Protein AF-A0A5B9T2B0-F1 (afdb_monomer_lite)

Structure (mmCIF, N/CA/C/O backbone):
data_AF-A0A5B9T2B0-F1
#
_entry.id   AF-A0A5B9T2B0-F1
#
loop_
_atom_site.group_PDB
_atom_site.id
_atom_site.type_symbol
_atom_site.label_atom_id
_atom_site.label_alt_id
_atom_site.label_comp_id
_atom_site.label_asym_id
_atom_site.label_entity_id
_atom_site.label_seq_id
_atom_site.pdbx_PDB_ins_code
_atom_site.Cartn_x
_atom_site.Cartn_y
_atom_site.Cartn_z
_atom_site.occupancy
_atom_site.B_iso_or_equiv
_atom_site.auth_seq_id
_atom_site.auth_comp_id
_atom_site.auth_asym_id
_atom_site.auth_atom_id
_atom_site.pdbx_PDB_model_num
ATOM 1 N N . MET A 1 1 ? -7.692 -3.162 21.644 1.00 85.06 1 MET A N 1
ATOM 2 C CA . MET A 1 1 ? -6.918 -3.523 20.447 1.00 85.06 1 MET A CA 1
ATOM 3 C C . MET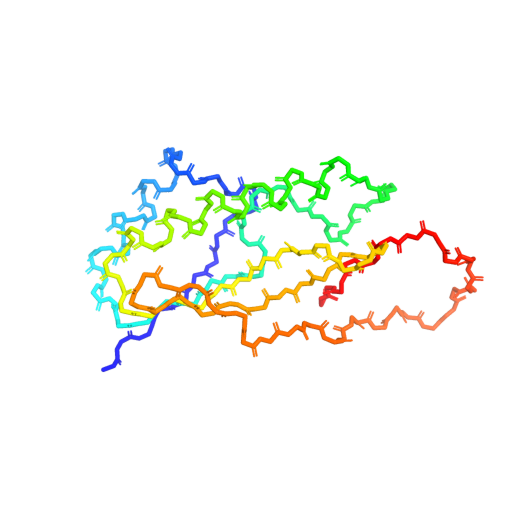 A 1 1 ? -7.738 -4.417 19.526 1.00 85.06 1 MET A C 1
ATOM 5 O O . MET A 1 1 ? -7.875 -5.610 19.787 1.00 85.06 1 MET A O 1
ATOM 9 N N . ARG A 1 2 ? -8.300 -3.836 18.462 1.00 95.62 2 ARG A N 1
ATOM 10 C CA . ARG A 1 2 ? -9.001 -4.532 17.377 1.00 95.62 2 ARG A CA 1
ATOM 11 C C . ARG A 1 2 ? -8.160 -4.492 16.104 1.00 95.62 2 ARG A C 1
ATOM 13 O O . ARG A 1 2 ? -7.943 -3.422 15.543 1.00 95.62 2 ARG A O 1
ATOM 20 N N . VAL A 1 3 ? -7.713 -5.660 15.656 1.00 96.06 3 VAL A N 1
ATOM 21 C CA . VAL A 1 3 ? -6.900 -5.816 14.445 1.00 96.06 3 VAL A CA 1
ATOM 22 C C . VAL A 1 3 ? -7.749 -6.473 13.364 1.00 96.06 3 VAL A C 1
ATOM 24 O O . VAL A 1 3 ? -8.399 -7.483 13.629 1.00 96.06 3 VAL A O 1
ATOM 27 N N . GLY A 1 4 ? -7.757 -5.895 12.168 1.00 94.88 4 GLY A N 1
ATOM 28 C CA . GLY A 1 4 ? -8.371 -6.477 10.979 1.00 94.88 4 GLY A CA 1
ATOM 29 C C . GLY A 1 4 ? -7.309 -6.917 9.980 1.00 94.88 4 GLY A C 1
ATOM 30 O O . GLY A 1 4 ? -6.259 -6.288 9.859 1.00 94.88 4 GLY A O 1
ATOM 31 N N . PHE A 1 5 ? -7.600 -7.981 9.245 1.00 95.38 5 PHE A N 1
ATOM 32 C CA . PHE A 1 5 ? -6.832 -8.403 8.082 1.00 95.38 5 PHE A CA 1
ATOM 33 C C . PHE A 1 5 ? -7.778 -8.547 6.894 1.00 95.38 5 PHE A C 1
ATOM 35 O O . PHE A 1 5 ? -8.948 -8.893 7.069 1.00 95.38 5 PHE A O 1
ATOM 42 N N . VAL A 1 6 ? -7.284 -8.244 5.700 1.00 94.19 6 VAL A N 1
ATOM 43 C CA . VAL A 1 6 ? -8.077 -8.272 4.469 1.00 94.19 6 VAL A CA 1
ATOM 44 C C . VAL A 1 6 ? -7.347 -9.018 3.368 1.00 94.19 6 VAL A C 1
ATOM 46 O O . VAL A 1 6 ? -6.120 -8.989 3.277 1.00 94.19 6 VAL A O 1
ATOM 49 N N . GLU A 1 7 ? -8.140 -9.642 2.510 1.00 93.12 7 GLU A N 1
ATOM 50 C CA . GLU A 1 7 ? -7.714 -10.158 1.221 1.00 93.12 7 GLU A CA 1
ATOM 51 C C . GLU A 1 7 ? -8.526 -9.424 0.158 1.00 93.12 7 GLU A C 1
ATOM 53 O O . GLU A 1 7 ? -9.736 -9.619 0.025 1.00 93.12 7 GLU A O 1
ATOM 58 N N . TRP A 1 8 ? -7.875 -8.491 -0.528 1.00 94.31 8 TRP A N 1
ATOM 59 C CA . TRP A 1 8 ? -8.475 -7.743 -1.622 1.00 94.31 8 TRP A CA 1
ATOM 60 C C . TRP A 1 8 ? -8.185 -8.414 -2.961 1.00 94.31 8 TRP A C 1
ATOM 62 O O . TRP A 1 8 ? -7.173 -9.105 -3.097 1.00 94.31 8 TRP A O 1
ATOM 72 N N . PRO A 1 9 ? -9.061 -8.220 -3.959 1.00 90.88 9 PRO A N 1
ATOM 73 C CA . PRO A 1 9 ? -8.841 -8.782 -5.282 1.00 90.88 9 PRO A CA 1
ATOM 74 C C . PRO A 1 9 ? -7.605 -8.174 -5.952 1.00 90.88 9 PRO A C 1
ATOM 76 O O . PRO A 1 9 ? -7.201 -7.046 -5.664 1.00 90.88 9 PRO A O 1
ATOM 79 N N . GLU A 1 10 ? -7.038 -8.927 -6.893 1.00 87.31 10 GLU A N 1
ATOM 80 C CA . GLU A 1 10 ? -5.977 -8.439 -7.769 1.00 87.31 10 GLU A CA 1
ATOM 81 C C . GLU A 1 10 ? -6.431 -7.195 -8.543 1.00 87.31 10 GLU A C 1
ATOM 83 O O . GLU A 1 10 ? -7.577 -7.112 -8.989 1.00 87.31 10 GLU A O 1
ATOM 88 N N . GLY A 1 11 ? -5.515 -6.246 -8.755 1.00 87.00 11 GLY A N 1
ATOM 89 C CA . GLY A 1 11 ? -5.812 -5.079 -9.578 1.00 87.00 11 GLY A CA 1
ATOM 90 C C . GLY A 1 11 ? -6.704 -4.062 -8.884 1.00 87.00 11 GLY A C 1
ATOM 91 O O . GLY A 1 11 ? -7.310 -3.249 -9.575 1.00 87.00 11 GLY A O 1
ATOM 92 N N . LEU A 1 12 ? -6.802 -4.097 -7.549 1.00 94.38 12 LEU A N 1
ATOM 93 C CA . LEU A 1 12 ? -7.519 -3.072 -6.805 1.00 94.38 12 LEU A CA 1
ATOM 94 C C . LEU A 1 12 ? -6.930 -1.698 -7.139 1.00 94.38 12 LEU A C 1
ATOM 96 O O . LEU A 1 12 ? -5.726 -1.466 -6.999 1.00 94.38 12 LEU A O 1
ATOM 100 N N . GLU A 1 13 ? -7.792 -0.783 -7.558 1.00 94.62 13 GLU A N 1
ATOM 101 C CA . GLU A 1 13 ? -7.435 0.606 -7.799 1.00 94.62 13 GLU A CA 1
ATOM 102 C C . GLU A 1 13 ? -8.033 1.472 -6.684 1.00 94.62 13 GLU A C 1
ATOM 104 O O . GLU A 1 13 ? -9.191 1.283 -6.298 1.00 94.62 13 GLU A O 1
ATOM 109 N N . PRO A 1 14 ? -7.272 2.429 -6.131 1.00 92.50 14 PRO A N 1
ATOM 110 C CA . PRO A 1 14 ? -7.826 3.356 -5.158 1.00 92.50 14 PRO A CA 1
ATOM 111 C C . PRO A 1 14 ? -8.883 4.246 -5.821 1.00 92.50 14 PRO A C 1
ATOM 113 O O . PRO A 1 14 ? -8.781 4.579 -7.003 1.00 92.50 14 PRO A O 1
ATOM 116 N N . TYR A 1 15 ? -9.873 4.671 -5.035 1.00 92.62 15 TYR A N 1
ATOM 117 C CA . TYR A 1 15 ? -10.951 5.583 -5.450 1.00 92.62 15 TYR A CA 1
ATOM 118 C C . TYR A 1 15 ? -11.930 5.036 -6.501 1.00 92.62 15 TYR A C 1
ATOM 120 O O . TYR A 1 15 ? -12.797 5.775 -6.971 1.00 92.62 15 TYR A O 1
ATOM 128 N N . ASP A 1 16 ? -11.843 3.754 -6.859 1.00 92.44 16 ASP A N 1
ATOM 129 C CA . ASP A 1 16 ? -12.853 3.118 -7.695 1.00 92.44 16 ASP A CA 1
ATOM 130 C C . ASP A 1 16 ? -14.113 2.727 -6.887 1.00 92.44 16 ASP A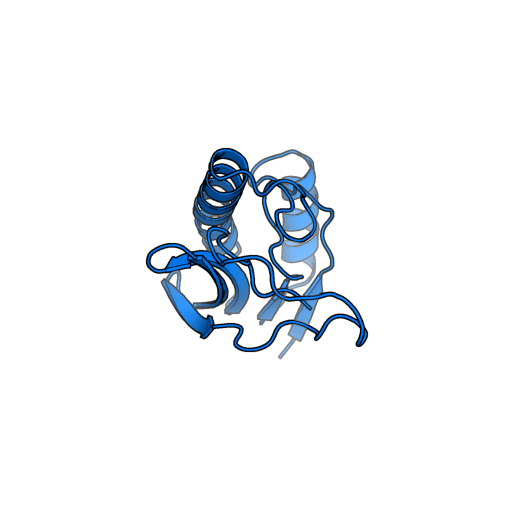 C 1
ATOM 132 O O . ASP A 1 16 ? -14.212 2.886 -5.665 1.00 92.44 16 ASP A O 1
ATOM 136 N N . SER A 1 17 ? -15.122 2.198 -7.583 1.00 93.31 17 SER A N 1
ATOM 137 C CA . SER A 1 17 ? -16.374 1.774 -6.940 1.00 93.31 17 SER A CA 1
ATOM 138 C C . SER A 1 17 ? -16.213 0.597 -5.966 1.00 93.31 17 SER A C 1
ATOM 140 O O . SER A 1 17 ? -17.053 0.405 -5.085 1.00 93.31 17 SER A O 1
ATOM 142 N N . GLN A 1 18 ? -15.170 -0.217 -6.128 1.00 94.44 18 GLN A N 1
ATOM 143 C CA . GLN A 1 18 ? -14.880 -1.347 -5.257 1.00 94.44 18 GLN A CA 1
ATOM 144 C C . GLN A 1 18 ? -14.165 -0.879 -3.986 1.00 94.44 18 GLN A C 1
ATOM 146 O O . GLN A 1 18 ? -14.520 -1.321 -2.893 1.00 94.44 18 GLN A O 1
ATOM 151 N N . TRP A 1 19 ? -13.233 0.063 -4.118 1.00 94.94 19 TRP A N 1
ATOM 152 C CA . TRP A 1 19 ? -12.584 0.774 -3.029 1.00 94.94 19 TRP A CA 1
ATOM 153 C C . TRP A 1 19 ? -13.611 1.432 -2.115 1.00 94.94 19 TRP A C 1
ATOM 155 O O . TRP A 1 19 ? -13.573 1.188 -0.916 1.00 94.94 19 TRP A O 1
ATOM 165 N N . ALA A 1 20 ? -14.594 2.150 -2.669 1.00 94.31 20 ALA A N 1
ATOM 166 C CA . ALA A 1 20 ? -15.657 2.776 -1.875 1.00 94.31 20 ALA A CA 1
ATOM 167 C C . ALA A 1 20 ? -16.395 1.765 -0.969 1.00 94.31 20 ALA A C 1
ATOM 169 O O . ALA A 1 20 ? -16.579 1.994 0.226 1.00 94.31 20 ALA A O 1
ATOM 170 N N . LYS A 1 21 ? -16.741 0.587 -1.506 1.00 94.88 21 LYS A N 1
ATOM 171 C CA . LYS A 1 21 ? -17.380 -0.488 -0.722 1.00 94.88 21 LYS A CA 1
ATOM 172 C C . LYS A 1 21 ? -16.457 -1.028 0.371 1.00 94.88 21 LYS A C 1
ATOM 174 O O . LYS A 1 21 ? -16.906 -1.314 1.480 1.00 94.88 21 LYS A O 1
ATOM 179 N N . ILE A 1 22 ? -15.169 -1.181 0.061 1.00 95.12 22 ILE A N 1
ATOM 180 C CA . ILE A 1 22 ? -14.155 -1.612 1.028 1.00 95.12 22 ILE A CA 1
ATOM 181 C C . ILE A 1 22 ? -14.044 -0.589 2.163 1.00 95.12 22 ILE A C 1
ATOM 183 O O . ILE A 1 22 ? -14.076 -0.976 3.332 1.00 95.12 22 ILE A O 1
ATOM 187 N N . THR A 1 23 ? -13.956 0.704 1.847 1.00 95.44 23 THR A N 1
ATOM 188 C CA . THR A 1 23 ? -13.811 1.760 2.855 1.00 95.44 23 THR A CA 1
ATOM 189 C C . THR A 1 23 ? -15.032 1.871 3.760 1.00 95.44 23 THR A C 1
ATOM 191 O O . THR A 1 23 ? -14.861 2.023 4.970 1.00 95.44 23 THR A O 1
ATOM 194 N N . ASP A 1 24 ? -16.242 1.686 3.225 1.00 94.56 24 ASP A N 1
ATOM 195 C CA . ASP A 1 24 ? -17.475 1.665 4.022 1.00 94.56 24 ASP A CA 1
ATOM 196 C C . ASP A 1 24 ? -17.467 0.520 5.048 1.00 94.56 24 ASP A C 1
ATOM 198 O O . ASP A 1 24 ? -17.765 0.716 6.232 1.00 94.56 24 ASP A O 1
ATOM 202 N N . HIS A 1 25 ? -17.059 -0.680 4.625 1.00 94.38 25 HIS A N 1
ATOM 203 C CA . HIS A 1 25 ? -16.936 -1.831 5.523 1.00 94.38 25 HIS A CA 1
ATOM 204 C C . HIS A 1 25 ? -15.864 -1.616 6.602 1.00 94.38 25 HIS A C 1
ATOM 206 O O . HIS A 1 25 ? -16.082 -1.948 7.771 1.00 94.38 25 HIS A O 1
ATOM 212 N N . LEU A 1 26 ? -14.715 -1.041 6.235 1.00 95.50 26 LEU A N 1
ATOM 213 C CA . LEU A 1 26 ? -13.634 -0.747 7.178 1.00 95.50 26 LEU A CA 1
ATOM 214 C C . LEU A 1 26 ? -14.043 0.310 8.213 1.00 95.50 26 LEU A C 1
ATOM 216 O O . LEU A 1 26 ? -13.746 0.144 9.400 1.00 95.50 26 LEU A O 1
ATOM 220 N N . ALA A 1 27 ? -14.771 1.349 7.795 1.00 93.94 27 ALA A N 1
ATOM 221 C CA . ALA A 1 27 ? -15.281 2.388 8.689 1.00 93.94 27 ALA A CA 1
ATOM 222 C C . ALA A 1 27 ? -16.241 1.810 9.745 1.00 93.94 27 ALA A C 1
ATOM 224 O O . ALA A 1 27 ? -16.152 2.145 10.930 1.00 93.94 27 ALA A O 1
ATOM 225 N N . ALA A 1 28 ? -17.111 0.875 9.348 1.00 94.12 28 ALA A N 1
ATOM 226 C CA . ALA A 1 28 ? -18.028 0.201 10.266 1.00 94.12 28 ALA A CA 1
ATOM 227 C C . ALA A 1 28 ? -17.311 -0.716 11.280 1.00 94.12 28 ALA A C 1
ATOM 229 O O . ALA A 1 28 ? -17.780 -0.883 12.410 1.00 94.12 28 ALA A O 1
ATOM 230 N N . ALA A 1 29 ? -16.160 -1.291 10.911 1.00 93.75 29 ALA A N 1
ATOM 231 C CA . ALA A 1 29 ? -15.443 -2.272 11.728 1.00 93.75 29 ALA A CA 1
ATOM 232 C C . ALA A 1 29 ? -14.739 -1.677 12.965 1.00 93.75 29 ALA A C 1
ATOM 234 O O . ALA A 1 29 ? -14.470 -2.415 13.924 1.00 93.75 29 ALA A O 1
ATOM 235 N N . ARG A 1 30 ? -14.479 -0.358 12.981 1.00 93.00 30 ARG A N 1
ATOM 236 C CA . ARG A 1 30 ? -13.792 0.367 14.074 1.00 93.00 30 ARG A CA 1
ATOM 237 C C . ARG A 1 30 ? -12.449 -0.272 14.458 1.00 93.00 30 ARG A C 1
ATOM 239 O O . ARG A 1 30 ? -12.228 -0.625 15.617 1.00 93.00 30 ARG A O 1
ATOM 246 N N . LEU A 1 31 ? -11.590 -0.496 13.466 1.00 95.62 31 LEU A N 1
ATOM 247 C CA . LEU A 1 31 ? -10.275 -1.111 13.654 1.00 95.62 31 LEU A CA 1
ATOM 248 C C . LEU A 1 31 ? -9.286 -0.131 14.299 1.00 95.62 31 LEU A C 1
ATOM 250 O O . LEU A 1 31 ? -9.277 1.054 13.984 1.00 95.62 31 LEU A O 1
ATOM 254 N N . GLU A 1 32 ? -8.416 -0.651 15.161 1.00 97.19 32 GLU A N 1
ATOM 255 C CA . GLU A 1 32 ? -7.231 0.063 15.656 1.00 97.19 32 GLU A CA 1
ATOM 256 C C . GLU A 1 32 ? -6.005 -0.229 14.773 1.00 97.19 32 GLU A C 1
ATOM 258 O O . GLU A 1 32 ? -5.089 0.585 14.702 1.00 97.19 32 GLU A O 1
ATOM 263 N N . MET A 1 33 ? -6.001 -1.370 14.068 1.00 96.75 33 MET A N 1
ATOM 264 C CA . MET A 1 33 ? -4.979 -1.736 13.088 1.00 96.75 33 MET A CA 1
ATOM 265 C C . MET A 1 33 ? -5.581 -2.506 11.907 1.00 96.75 33 MET A C 1
ATOM 267 O O . MET A 1 33 ? -6.446 -3.361 12.106 1.00 96.75 33 MET A O 1
ATOM 271 N N . LEU A 1 34 ? -5.084 -2.252 10.696 1.00 97.88 34 LEU A N 1
ATOM 272 C CA . LEU A 1 34 ? -5.406 -3.002 9.477 1.00 97.88 34 LEU A CA 1
ATOM 273 C C . LEU A 1 34 ? -4.145 -3.625 8.869 1.00 97.88 34 LEU A C 1
ATOM 275 O O . LEU A 1 34 ? -3.113 -2.967 8.782 1.00 97.88 34 LEU A O 1
ATOM 279 N N . ILE A 1 35 ? -4.242 -4.868 8.402 1.00 97.50 35 ILE A N 1
ATOM 280 C CA . ILE A 1 35 ? -3.191 -5.568 7.654 1.00 97.50 35 ILE A CA 1
ATOM 281 C C . ILE A 1 35 ? -3.749 -5.979 6.286 1.00 97.50 35 ILE A C 1
ATOM 283 O O . ILE A 1 35 ? -4.776 -6.653 6.221 1.00 97.50 35 ILE A O 1
ATOM 287 N N . THR A 1 36 ? -3.089 -5.591 5.193 1.00 97.06 36 THR A N 1
ATOM 288 C CA . THR A 1 36 ? -3.502 -5.966 3.826 1.00 97.06 36 THR A CA 1
ATOM 289 C C . THR A 1 36 ? -2.785 -7.221 3.325 1.00 97.06 36 THR A C 1
ATOM 291 O O . THR A 1 36 ? -1.738 -7.603 3.853 1.00 97.06 36 THR A O 1
ATOM 294 N N . ASN A 1 37 ? -3.288 -7.815 2.240 1.00 94.00 37 ASN A N 1
ATOM 295 C CA . ASN A 1 37 ? -2.535 -8.789 1.449 1.00 94.00 37 ASN A CA 1
ATOM 296 C C . ASN A 1 37 ? -1.287 -8.167 0.784 1.00 94.00 37 ASN A C 1
ATOM 298 O O . ASN A 1 37 ? -1.082 -6.947 0.800 1.00 94.00 37 ASN A O 1
ATOM 302 N N . GLU A 1 38 ? -0.424 -9.032 0.238 1.00 92.62 38 GLU A N 1
ATOM 303 C CA . GLU A 1 38 ? 0.793 -8.646 -0.485 1.00 92.62 38 GLU A CA 1
ATOM 304 C C . GLU A 1 38 ? 0.453 -7.917 -1.791 1.00 92.62 38 GLU A C 1
ATOM 306 O O . GLU A 1 38 ? -0.416 -8.370 -2.529 1.00 92.62 38 GLU A O 1
ATOM 311 N N . LEU A 1 39 ? 1.174 -6.823 -2.065 1.00 93.81 39 LEU A N 1
ATOM 312 C CA . LEU A 1 39 ? 1.061 -5.974 -3.257 1.00 93.81 39 LEU A CA 1
ATOM 313 C C . LEU A 1 39 ? -0.400 -5.742 -3.687 1.00 93.81 39 LEU A C 1
ATOM 315 O O . LEU A 1 39 ? -0.783 -6.131 -4.791 1.00 93.81 39 LEU A O 1
ATOM 319 N N . PRO A 1 40 ? -1.231 -5.155 -2.809 1.00 94.44 40 PRO A N 1
ATOM 320 C CA . PRO A 1 40 ? -2.676 -5.192 -2.978 1.00 94.44 40 PRO A CA 1
ATOM 321 C C . PRO A 1 40 ? -3.201 -4.322 -4.124 1.00 94.44 40 PRO A C 1
ATOM 323 O O . PRO A 1 40 ? -4.358 -4.486 -4.491 1.00 94.44 40 PRO A O 1
ATOM 326 N N . PHE A 1 41 ? -2.402 -3.400 -4.673 1.00 95.94 41 PHE A N 1
ATOM 327 C CA . PHE A 1 41 ? -2.881 -2.408 -5.637 1.00 95.94 41 PHE A CA 1
ATOM 328 C C . PHE A 1 41 ? -2.278 -2.561 -7.034 1.00 95.94 41 PHE A C 1
ATOM 330 O O . PHE A 1 41 ? -1.110 -2.911 -7.211 1.00 95.94 41 PHE A O 1
ATOM 337 N N . GLY A 1 42 ? -3.062 -2.204 -8.047 1.00 92.88 42 GLY A N 1
ATOM 338 C CA . GLY A 1 42 ? -2.616 -2.211 -9.435 1.00 92.88 42 GLY A CA 1
ATOM 339 C C . GLY A 1 42 ? -2.250 -3.606 -9.962 1.00 92.88 42 GLY A C 1
ATOM 340 O O . GLY A 1 42 ? -2.575 -4.630 -9.356 1.00 92.88 42 GLY A O 1
ATOM 341 N N . PRO A 1 43 ? -1.596 -3.682 -11.134 1.00 90.25 43 PRO A N 1
ATOM 342 C CA . PRO A 1 43 ? -1.367 -4.953 -11.803 1.00 90.25 43 PRO A CA 1
ATOM 343 C C . PRO A 1 43 ? -0.461 -5.872 -10.986 1.00 90.25 43 PRO A C 1
ATOM 345 O O . PRO A 1 43 ? 0.589 -5.450 -10.489 1.00 90.25 43 PRO A O 1
ATOM 348 N N . TRP A 1 44 ? -0.817 -7.158 -10.943 1.00 85.75 44 TRP A N 1
ATOM 349 C CA . TRP A 1 44 ? 0.061 -8.181 -10.398 1.00 85.75 44 TRP A CA 1
ATOM 350 C C . TRP A 1 44 ? 1.283 -8.361 -11.291 1.00 85.75 44 TRP A C 1
ATOM 352 O O . TRP A 1 44 ? 1.209 -8.505 -12.517 1.00 85.75 44 TRP A O 1
ATOM 362 N N . ILE A 1 45 ? 2.439 -8.314 -10.650 1.00 84.00 45 ILE A N 1
ATOM 363 C CA . ILE A 1 45 ? 3.748 -8.238 -11.302 1.00 84.00 45 ILE A CA 1
ATOM 364 C C . ILE A 1 45 ? 4.604 -9.475 -11.013 1.00 84.00 45 ILE A C 1
ATOM 366 O O . ILE A 1 45 ? 5.707 -9.608 -11.542 1.00 84.00 45 ILE A O 1
ATOM 370 N N . ALA A 1 46 ? 4.092 -10.393 -10.196 1.00 74.12 46 ALA A N 1
ATOM 371 C CA . ALA A 1 46 ? 4.867 -11.432 -9.548 1.00 74.12 46 ALA A CA 1
ATOM 372 C C . ALA A 1 46 ? 5.272 -12.614 -10.423 1.00 74.12 46 ALA A C 1
ATOM 374 O O . ALA A 1 46 ? 6.388 -13.135 -10.358 1.00 74.12 46 ALA A O 1
ATOM 375 N N . ASP A 1 47 ? 4.322 -13.051 -11.229 1.00 73.69 47 ASP A N 1
ATOM 376 C CA . ASP A 1 47 ? 4.355 -14.269 -12.021 1.00 73.69 47 ASP A CA 1
ATOM 377 C C . ASP A 1 47 ? 4.432 -13.976 -13.525 1.00 73.69 47 ASP A C 1
ATOM 379 O O . ASP A 1 47 ? 4.691 -14.888 -14.319 1.00 73.69 47 ASP A O 1
ATOM 383 N N . ARG A 1 48 ? 4.303 -12.699 -13.915 1.00 68.62 48 ARG A N 1
ATOM 384 C CA . ARG A 1 48 ? 4.347 -12.254 -15.307 1.00 68.62 48 ARG A CA 1
ATOM 385 C C . ARG A 1 48 ? 5.676 -12.602 -15.971 1.00 68.62 48 ARG A C 1
ATOM 387 O O . ARG A 1 48 ? 6.759 -12.190 -15.545 1.00 68.62 48 ARG A O 1
ATOM 394 N N . LYS A 1 49 ? 5.578 -13.347 -17.074 1.00 73.50 49 LYS A N 1
ATOM 395 C CA . LYS A 1 49 ? 6.687 -13.658 -17.983 1.00 73.50 49 LYS A CA 1
ATOM 396 C C . LYS A 1 49 ? 6.264 -13.356 -19.426 1.00 73.50 49 LYS A C 1
ATOM 398 O O . LYS A 1 49 ? 5.230 -13.868 -19.844 1.00 73.50 49 LYS A O 1
ATOM 403 N N . PRO A 1 50 ? 7.068 -12.607 -20.201 1.00 76.88 50 PRO A N 1
ATOM 404 C CA . PRO A 1 50 ? 8.332 -11.981 -19.810 1.00 76.88 50 PRO A CA 1
ATOM 405 C C . PRO A 1 50 ? 8.133 -10.838 -18.805 1.00 76.88 50 PRO A C 1
ATOM 407 O O . PRO A 1 50 ? 7.054 -10.263 -18.699 1.00 76.88 50 PRO A O 1
ATOM 410 N N . TYR A 1 51 ? 9.196 -10.518 -18.065 1.00 76.44 51 TYR A N 1
ATOM 411 C CA . TYR A 1 51 ? 9.216 -9.334 -17.214 1.00 76.44 51 TYR A CA 1
ATOM 412 C C . TYR A 1 51 ? 8.912 -8.082 -18.052 1.00 76.44 51 TYR A C 1
ATOM 414 O O . TYR A 1 51 ? 9.568 -7.860 -19.072 1.00 76.44 51 TYR A O 1
ATOM 422 N N . ASN A 1 52 ? 7.958 -7.265 -17.600 1.00 84.38 52 ASN A N 1
ATOM 423 C CA . ASN A 1 52 ? 7.581 -6.014 -18.248 1.00 84.38 52 ASN A CA 1
ATOM 424 C C . ASN A 1 52 ? 7.835 -4.835 -17.292 1.00 84.38 52 ASN A C 1
ATOM 426 O O . ASN A 1 52 ? 7.222 -4.732 -16.228 1.00 84.38 52 ASN A O 1
ATOM 430 N N . ARG A 1 53 ? 8.747 -3.941 -17.693 1.00 87.50 53 ARG A N 1
ATOM 431 C CA . ARG A 1 53 ? 9.129 -2.755 -16.916 1.00 87.50 53 ARG A CA 1
ATOM 432 C C . ARG A 1 53 ? 7.995 -1.737 -16.797 1.00 87.50 53 ARG A C 1
ATOM 434 O O . ARG A 1 53 ? 7.855 -1.134 -15.741 1.00 87.50 53 ARG A O 1
ATOM 441 N N . GLU A 1 54 ? 7.200 -1.558 -17.846 1.00 91.12 54 GLU A N 1
ATOM 442 C CA . GLU A 1 54 ? 6.053 -0.645 -17.848 1.00 91.12 54 GLU A CA 1
ATOM 443 C C . GLU A 1 54 ? 4.977 -1.138 -16.882 1.00 91.12 54 GLU A C 1
ATOM 445 O O . GLU A 1 54 ? 4.468 -0.361 -16.086 1.00 91.12 54 GLU A O 1
ATOM 450 N N . THR A 1 55 ? 4.699 -2.447 -16.862 1.00 90.12 55 THR A N 1
ATOM 451 C CA . THR A 1 55 ? 3.776 -3.032 -15.876 1.00 90.12 55 THR A CA 1
ATOM 452 C C . THR A 1 55 ? 4.305 -2.885 -14.449 1.00 90.12 55 THR A C 1
ATOM 454 O O . THR A 1 55 ? 3.539 -2.573 -13.541 1.00 90.12 55 THR A O 1
ATOM 457 N N . ALA A 1 56 ? 5.613 -3.074 -14.238 1.00 90.94 56 ALA A N 1
ATOM 458 C CA . ALA A 1 56 ? 6.227 -2.843 -12.933 1.00 90.94 56 ALA A CA 1
ATOM 459 C C . ALA A 1 56 ? 6.067 -1.384 -12.487 1.00 90.94 56 ALA A C 1
ATOM 461 O O . ALA A 1 56 ? 5.682 -1.141 -11.348 1.00 90.94 56 ALA A O 1
ATOM 462 N N . GLN A 1 57 ? 6.303 -0.427 -13.389 1.00 93.81 57 GLN A N 1
ATOM 463 C CA . GLN A 1 57 ? 6.111 0.991 -13.100 1.00 93.81 57 GLN A CA 1
ATOM 464 C C . GLN A 1 57 ? 4.643 1.315 -12.798 1.00 93.81 57 GLN A C 1
ATOM 466 O O . GLN A 1 57 ? 4.368 1.938 -11.781 1.00 93.81 57 GLN A O 1
ATOM 471 N N . ALA A 1 58 ? 3.702 0.800 -13.594 1.00 94.06 58 ALA A N 1
ATOM 472 C CA . ALA A 1 58 ? 2.272 0.985 -13.359 1.00 94.06 58 ALA A CA 1
ATOM 473 C C . ALA A 1 58 ? 1.831 0.458 -11.981 1.00 94.06 58 ALA A C 1
ATOM 475 O O . ALA A 1 58 ? 1.029 1.094 -11.303 1.00 94.06 58 ALA A O 1
ATOM 476 N N . SER A 1 59 ? 2.390 -0.672 -11.532 1.00 94.00 59 SER A N 1
ATOM 477 C CA . SER A 1 59 ? 2.138 -1.187 -10.181 1.00 94.00 59 SER A CA 1
ATOM 478 C C . SER A 1 59 ? 2.693 -0.257 -9.097 1.00 94.00 59 SER A C 1
ATOM 480 O O . SER A 1 59 ? 2.000 0.013 -8.119 1.00 94.00 59 SER A O 1
ATOM 482 N N . ILE A 1 60 ? 3.901 0.292 -9.268 1.00 95.50 60 ILE A N 1
ATOM 483 C CA . ILE A 1 60 ? 4.474 1.278 -8.331 1.00 95.50 60 ILE A CA 1
ATOM 484 C C . ILE A 1 60 ? 3.590 2.525 -8.248 1.00 95.50 60 ILE A C 1
ATOM 486 O O . ILE A 1 60 ? 3.274 2.976 -7.148 1.00 95.50 60 ILE A O 1
ATOM 490 N N . ASP A 1 61 ? 3.159 3.050 -9.393 1.00 96.56 61 ASP A N 1
ATOM 491 C CA . ASP A 1 61 ? 2.346 4.265 -9.469 1.00 96.56 61 ASP A CA 1
ATOM 492 C C . ASP A 1 61 ? 0.952 4.049 -8.852 1.00 96.56 61 ASP A C 1
ATOM 494 O O . ASP A 1 61 ? 0.426 4.924 -8.159 1.00 96.56 61 ASP A O 1
ATOM 498 N N . ALA A 1 62 ? 0.358 2.865 -9.044 1.00 96.56 62 ALA A N 1
ATOM 499 C CA . ALA A 1 62 ? -0.889 2.477 -8.385 1.00 96.56 62 ALA A CA 1
ATOM 500 C C . ALA A 1 62 ? -0.729 2.402 -6.859 1.00 96.56 62 ALA A C 1
ATOM 502 O O . ALA A 1 62 ? -1.542 2.973 -6.135 1.00 96.56 62 ALA A O 1
ATOM 503 N N . HIS A 1 63 ? 0.349 1.785 -6.363 1.00 96.81 63 HIS A N 1
ATOM 504 C CA . HIS A 1 63 ? 0.624 1.728 -4.925 1.00 96.81 63 HIS A CA 1
ATOM 505 C C . HIS A 1 63 ? 0.908 3.108 -4.323 1.00 96.81 63 HIS A C 1
ATOM 507 O O . HIS A 1 63 ? 0.514 3.357 -3.188 1.00 96.81 63 HIS A O 1
ATOM 513 N N . ALA A 1 64 ? 1.559 4.015 -5.057 1.00 96.44 64 ALA A N 1
ATOM 514 C CA . ALA A 1 64 ? 1.778 5.383 -4.592 1.00 96.44 64 ALA A CA 1
ATOM 515 C C . ALA A 1 64 ? 0.443 6.107 -4.353 1.00 96.44 64 ALA A C 1
ATOM 517 O O . ALA A 1 64 ? 0.202 6.575 -3.243 1.00 96.44 64 ALA A O 1
ATOM 518 N N . ARG A 1 65 ? -0.461 6.095 -5.347 1.00 97.06 65 ARG A N 1
ATOM 519 C CA . ARG A 1 65 ? -1.819 6.660 -5.213 1.00 97.06 65 ARG A CA 1
ATOM 520 C C . ARG A 1 65 ? -2.612 5.983 -4.098 1.00 97.06 65 ARG A C 1
ATOM 522 O O . ARG A 1 65 ? -3.307 6.637 -3.331 1.00 97.06 65 ARG A O 1
ATOM 529 N N . ALA A 1 66 ? -2.497 4.665 -3.996 1.00 96.56 66 ALA A N 1
ATOM 530 C CA . ALA A 1 66 ? -3.225 3.907 -2.998 1.00 96.56 66 ALA A CA 1
ATOM 531 C C . ALA A 1 66 ? -2.738 4.163 -1.573 1.00 96.56 66 ALA A C 1
ATOM 533 O O . ALA A 1 66 ? -3.525 4.092 -0.639 1.00 96.56 66 ALA A O 1
ATOM 534 N N . PHE A 1 67 ? -1.462 4.489 -1.382 1.00 96.19 67 PHE A N 1
ATOM 535 C CA . PHE A 1 67 ? -0.947 4.851 -0.066 1.00 96.19 67 PHE A CA 1
ATOM 536 C C . PHE A 1 67 ? -1.494 6.191 0.413 1.00 96.19 67 PHE A C 1
ATOM 538 O O . PHE A 1 67 ? -1.692 6.354 1.614 1.00 96.19 67 PHE A O 1
ATOM 545 N N . ASP A 1 68 ? -1.776 7.118 -0.499 1.00 96.00 68 ASP A N 1
ATOM 546 C CA . ASP A 1 68 ? -2.489 8.343 -0.150 1.00 96.00 68 ASP A CA 1
ATOM 547 C C . ASP A 1 68 ? -3.942 8.028 0.237 1.00 96.00 68 ASP A C 1
ATOM 549 O O . ASP A 1 68 ? -4.368 8.415 1.323 1.00 96.00 68 ASP A O 1
ATOM 553 N N . ALA A 1 69 ? -4.631 7.168 -0.523 1.00 96.38 69 ALA A N 1
ATOM 554 C CA . ALA A 1 69 ? -5.968 6.681 -0.162 1.00 96.38 69 ALA A CA 1
ATOM 555 C C . ALA A 1 69 ? -6.003 5.926 1.184 1.00 96.38 69 ALA A C 1
ATOM 557 O O . ALA A 1 69 ? -6.957 6.046 1.949 1.00 96.38 69 ALA A O 1
ATOM 558 N N . LEU A 1 70 ? -4.964 5.148 1.507 1.00 96.94 70 LEU A N 1
ATOM 559 C CA . LEU A 1 70 ? -4.855 4.445 2.789 1.00 96.94 70 LEU A CA 1
ATOM 560 C C . LEU A 1 70 ? -4.704 5.417 3.963 1.00 96.94 70 LEU A C 1
ATOM 562 O O . LEU A 1 70 ? -5.271 5.162 5.020 1.00 96.94 70 LEU A O 1
ATOM 566 N N . LYS A 1 71 ? -3.969 6.524 3.797 1.00 95.56 71 LYS A N 1
ATOM 567 C CA . LYS A 1 71 ? -3.823 7.555 4.844 1.00 95.56 71 LYS A CA 1
ATOM 568 C C . LYS A 1 71 ? -5.132 8.289 5.131 1.00 95.56 71 LYS A C 1
ATOM 570 O O . LYS A 1 71 ? -5.293 8.817 6.226 1.00 95.56 71 LYS A O 1
ATOM 575 N N . GLU A 1 72 ? -6.049 8.333 4.166 1.00 95.06 72 GLU A N 1
ATOM 576 C CA . GLU A 1 72 ? -7.389 8.904 4.348 1.00 95.06 72 GLU A CA 1
ATOM 577 C C . GLU A 1 72 ? -8.298 8.001 5.199 1.00 95.06 72 GLU A C 1
ATOM 579 O O . GLU A 1 72 ? -9.303 8.467 5.742 1.00 95.06 72 GLU A O 1
ATOM 584 N N . LEU A 1 73 ? -7.952 6.717 5.365 1.00 94.00 73 LEU A N 1
ATOM 585 C CA . LEU A 1 73 ? -8.668 5.839 6.282 1.00 94.00 73 LEU A CA 1
ATOM 586 C C . LEU A 1 73 ? -8.402 6.293 7.719 1.00 94.00 73 LEU A C 1
ATOM 588 O O . LEU A 1 73 ? -7.260 6.360 8.165 1.00 94.00 73 LEU A O 1
ATOM 592 N N . ALA A 1 74 ? -9.465 6.525 8.486 1.00 91.00 74 ALA A N 1
ATOM 593 C CA . ALA A 1 74 ? -9.389 6.873 9.906 1.00 91.00 74 ALA A CA 1
ATOM 594 C C . ALA A 1 74 ? -9.012 5.664 10.801 1.00 91.00 74 ALA A C 1
ATOM 596 O O . ALA A 1 74 ? -9.617 5.440 11.850 1.00 91.00 74 ALA A O 1
ATOM 597 N N . ILE A 1 75 ? -8.036 4.857 10.369 1.00 96.31 75 ILE A N 1
ATOM 598 C CA . ILE A 1 75 ? -7.497 3.697 11.085 1.00 96.31 75 ILE A CA 1
ATOM 599 C C . ILE A 1 75 ? -6.126 4.095 11.655 1.00 96.31 75 ILE A C 1
ATOM 601 O O . ILE A 1 75 ? -5.250 4.479 10.882 1.00 96.31 75 ILE A O 1
ATOM 605 N N . PRO A 1 76 ? -5.900 3.989 12.979 1.00 96.69 76 PRO A N 1
ATOM 606 C CA . PRO A 1 76 ? -4.670 4.470 13.617 1.00 96.69 76 PRO A CA 1
ATOM 607 C C . PRO A 1 76 ? -3.366 3.887 13.058 1.00 96.69 76 PRO A C 1
ATOM 609 O O . PRO A 1 76 ? -2.363 4.599 12.993 1.00 96.69 76 PRO A O 1
ATOM 612 N N . ALA A 1 77 ? -3.376 2.608 12.670 1.00 97.19 77 ALA A N 1
ATOM 613 C CA . ALA A 1 77 ? -2.222 1.926 12.098 1.00 97.19 77 ALA A CA 1
ATOM 614 C C . ALA A 1 77 ? -2.620 1.036 10.914 1.00 97.19 77 ALA A C 1
ATOM 616 O O . ALA A 1 77 ? -3.544 0.226 11.007 1.00 97.19 77 ALA A O 1
ATOM 617 N N . ILE A 1 78 ? -1.888 1.127 9.807 1.00 98.19 78 ILE A N 1
ATOM 618 C CA . ILE A 1 78 ? -2.082 0.255 8.643 1.00 98.19 78 ILE A CA 1
ATOM 619 C C . ILE A 1 78 ? -0.747 -0.370 8.267 1.00 98.19 78 ILE A C 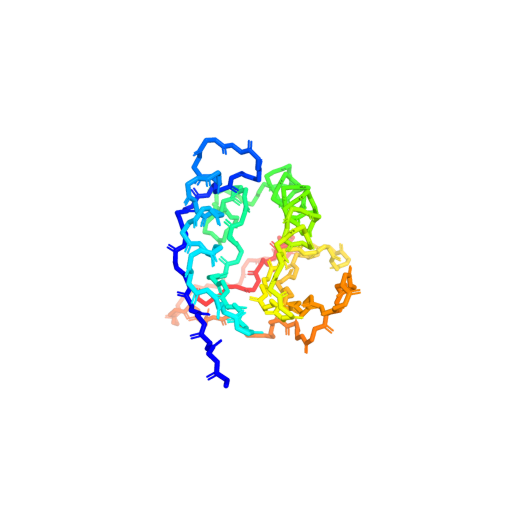1
ATOM 621 O O . ILE A 1 78 ? 0.244 0.330 8.092 1.00 98.19 78 ILE A O 1
ATOM 625 N N . VAL A 1 79 ? -0.721 -1.688 8.104 1.00 98.06 79 VAL A N 1
ATOM 626 C CA . VAL A 1 79 ? 0.413 -2.418 7.544 1.00 98.06 79 VAL A CA 1
ATOM 627 C C . VAL A 1 79 ? 0.029 -2.899 6.154 1.00 98.06 79 VAL A C 1
ATOM 629 O O . VAL A 1 79 ? -0.920 -3.663 5.980 1.00 98.06 79 VAL A O 1
ATOM 632 N N . SER A 1 80 ? 0.783 -2.451 5.159 1.00 97.44 80 SER A N 1
ATOM 633 C CA . SER A 1 80 ? 0.606 -2.854 3.768 1.00 97.44 80 SER A CA 1
ATOM 634 C C . SER A 1 80 ? 1.958 -3.140 3.122 1.00 97.44 80 SER A C 1
ATOM 636 O O . SER A 1 80 ? 2.995 -3.173 3.791 1.00 97.44 80 SER A O 1
ATOM 638 N N . SER A 1 81 ? 1.970 -3.371 1.816 1.00 95.94 81 SER A N 1
ATOM 639 C CA . SER A 1 81 ? 3.198 -3.568 1.058 1.00 95.94 81 SER A CA 1
ATOM 640 C C . SER A 1 81 ? 3.151 -2.851 -0.279 1.00 95.94 81 SER A C 1
ATOM 642 O O . SER A 1 81 ? 2.080 -2.520 -0.778 1.00 95.94 81 SER A O 1
ATOM 644 N N . ARG A 1 82 ? 4.325 -2.570 -0.841 1.00 95.31 82 ARG A N 1
ATOM 645 C CA . ARG A 1 82 ? 4.463 -1.907 -2.137 1.00 95.31 82 ARG A CA 1
ATOM 646 C C . ARG A 1 82 ? 5.679 -2.420 -2.900 1.00 95.31 82 ARG A C 1
ATOM 648 O O . ARG A 1 82 ? 6.684 -2.789 -2.279 1.00 95.31 82 ARG A O 1
ATOM 655 N N . PRO A 1 83 ? 5.638 -2.381 -4.237 1.00 94.56 83 PRO A N 1
ATOM 656 C CA . PRO A 1 83 ? 6.825 -2.544 -5.040 1.00 94.56 83 PRO A CA 1
ATOM 657 C C . PRO A 1 83 ? 7.617 -1.234 -5.049 1.00 94.56 83 PRO A C 1
ATOM 659 O O . PRO A 1 83 ? 7.050 -0.147 -5.137 1.00 94.56 83 PRO A O 1
ATOM 662 N N . VAL A 1 84 ? 8.942 -1.329 -4.979 1.00 93.06 84 VAL A N 1
ATOM 663 C CA . VAL A 1 84 ? 9.844 -0.187 -5.163 1.00 93.06 84 VAL A CA 1
ATOM 664 C C . VAL A 1 84 ? 11.029 -0.573 -6.030 1.00 93.06 84 VAL A C 1
ATOM 666 O O . VAL A 1 84 ? 11.514 -1.70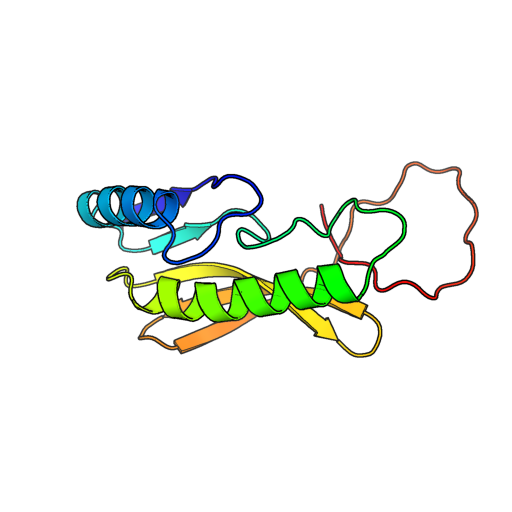6 -5.984 1.00 93.06 84 VAL A O 1
ATOM 669 N N . TRP A 1 85 ? 11.538 0.386 -6.795 1.00 89.19 85 TRP A N 1
ATOM 670 C CA . TRP A 1 85 ? 12.805 0.215 -7.489 1.00 89.19 85 TRP A CA 1
ATOM 671 C C . TRP A 1 85 ? 13.979 0.254 -6.510 1.00 89.19 85 TRP A C 1
ATOM 673 O O . TRP A 1 85 ? 14.094 1.148 -5.676 1.00 89.19 85 TRP A O 1
ATOM 683 N N . SER A 1 86 ? 14.888 -0.703 -6.659 1.00 85.25 86 SER A N 1
ATOM 684 C CA . SER A 1 86 ? 16.203 -0.717 -6.031 1.00 85.25 86 SER A CA 1
ATOM 685 C C . SER A 1 86 ? 17.231 -1.097 -7.092 1.00 85.25 86 SER A C 1
ATOM 687 O O . SER A 1 86 ? 17.325 -2.256 -7.503 1.00 85.25 86 SER A O 1
ATOM 689 N N . ALA A 1 87 ? 17.964 -0.091 -7.575 1.00 84.56 87 ALA A N 1
ATOM 690 C CA . ALA A 1 87 ? 18.836 -0.198 -8.742 1.00 84.56 87 ALA A CA 1
ATOM 691 C C . ALA A 1 87 ? 18.101 -0.799 -9.960 1.00 84.56 87 ALA A C 1
ATOM 693 O O . ALA A 1 87 ? 17.151 -0.210 -10.473 1.00 84.56 87 ALA A O 1
ATOM 694 N N . ASP A 1 88 ? 18.527 -1.970 -10.426 1.00 80.31 88 ASP A N 1
ATOM 695 C CA . ASP A 1 88 ? 17.966 -2.680 -11.574 1.00 80.31 88 ASP A CA 1
ATOM 696 C C . ASP A 1 88 ? 16.894 -3.712 -11.187 1.00 80.31 88 ASP A C 1
ATOM 698 O O . ASP A 1 88 ? 16.468 -4.507 -12.029 1.00 80.31 88 ASP A O 1
ATOM 702 N N . ARG A 1 89 ? 16.462 -3.734 -9.919 1.00 80.50 89 ARG A N 1
ATOM 703 C CA . ARG A 1 89 ? 15.532 -4.733 -9.382 1.00 80.50 89 ARG A CA 1
ATOM 704 C C . ARG A 1 89 ? 14.343 -4.095 -8.697 1.00 80.50 89 ARG A C 1
ATOM 706 O O . ARG A 1 89 ? 14.417 -2.981 -8.195 1.00 80.50 89 ARG A O 1
ATOM 713 N N . LEU A 1 90 ? 13.251 -4.844 -8.658 1.00 86.31 90 LEU A N 1
ATOM 714 C CA . LEU A 1 90 ? 12.061 -4.452 -7.933 1.00 86.31 90 LEU A CA 1
ATOM 715 C C . LEU A 1 90 ? 12.032 -5.199 -6.601 1.00 86.31 90 LEU A C 1
ATOM 717 O O . LEU A 1 90 ? 12.182 -6.418 -6.562 1.00 86.31 90 LEU A O 1
ATOM 721 N N . GLN A 1 91 ? 11.881 -4.462 -5.511 1.00 88.94 91 GLN A N 1
ATOM 722 C CA . GLN A 1 91 ? 11.777 -5.002 -4.163 1.00 88.94 91 GLN A CA 1
ATOM 723 C C . GLN A 1 91 ? 10.338 -4.899 -3.685 1.00 88.94 91 GLN A C 1
ATOM 725 O O . GLN A 1 91 ? 9.670 -3.905 -3.951 1.00 88.94 91 GLN A O 1
ATOM 730 N N . ASN A 1 92 ? 9.889 -5.905 -2.942 1.00 91.31 92 ASN A N 1
ATOM 731 C CA . ASN A 1 92 ? 8.673 -5.792 -2.156 1.00 91.31 92 ASN A CA 1
ATOM 732 C C . ASN A 1 92 ? 9.038 -5.268 -0.757 1.00 91.31 92 ASN A C 1
ATOM 734 O O . ASN A 1 92 ? 9.839 -5.887 -0.047 1.00 91.31 92 ASN A O 1
ATOM 738 N N . GLN A 1 93 ? 8.465 -4.128 -0.380 1.00 94.44 93 GLN A N 1
ATOM 739 C CA . GLN A 1 93 ? 8.608 -3.529 0.940 1.00 94.44 93 GLN A CA 1
ATOM 740 C C . GLN A 1 93 ? 7.294 -3.582 1.706 1.00 94.44 93 GLN A C 1
ATOM 742 O O . GLN A 1 93 ? 6.280 -3.102 1.207 1.00 94.44 93 GLN A O 1
ATOM 747 N N . ALA A 1 94 ? 7.336 -4.070 2.945 1.00 95.81 94 ALA A N 1
ATOM 748 C CA . ALA A 1 94 ? 6.272 -3.833 3.907 1.00 95.81 94 ALA A CA 1
ATOM 749 C C . ALA A 1 94 ? 6.411 -2.422 4.491 1.00 95.81 94 ALA A C 1
ATOM 751 O O . ALA A 1 94 ? 7.515 -1.970 4.826 1.00 95.81 94 ALA A O 1
ATOM 752 N N . VAL A 1 95 ? 5.283 -1.739 4.630 1.00 97.88 95 VAL A N 1
ATOM 753 C CA . VAL A 1 95 ? 5.192 -0.356 5.090 1.00 97.88 95 VAL A CA 1
ATOM 754 C C . VAL A 1 95 ? 4.143 -0.260 6.189 1.00 97.88 95 VAL A C 1
ATOM 756 O O . VAL A 1 95 ? 3.049 -0.801 6.045 1.00 97.88 95 VAL A O 1
ATOM 759 N N . ALA A 1 96 ? 4.487 0.437 7.270 1.00 98.00 96 ALA A N 1
ATOM 760 C CA . ALA A 1 96 ? 3.534 0.888 8.274 1.00 98.00 96 ALA A CA 1
ATOM 761 C C . ALA A 1 96 ? 3.109 2.328 7.962 1.00 98.00 96 ALA A C 1
ATOM 763 O O . ALA A 1 96 ? 3.961 3.167 7.672 1.00 98.00 96 ALA A O 1
ATOM 764 N N . ILE A 1 97 ? 1.811 2.603 8.029 1.00 97.88 97 ILE A N 1
ATOM 765 C CA . ILE A 1 97 ? 1.223 3.939 7.953 1.00 97.88 97 ILE A CA 1
ATOM 766 C C . ILE A 1 97 ? 0.666 4.263 9.336 1.00 97.88 97 ILE A C 1
ATOM 768 O O . ILE A 1 97 ? -0.229 3.567 9.816 1.00 97.88 97 ILE A O 1
ATOM 772 N N . GLU A 1 98 ? 1.219 5.287 9.978 1.00 96.12 98 GLU A N 1
ATOM 773 C CA . GLU A 1 98 ? 0.863 5.726 11.331 1.00 96.12 98 GLU A CA 1
ATOM 774 C C . GLU A 1 98 ? 0.934 7.258 11.376 1.00 96.12 98 GLU A C 1
ATOM 776 O O . GLU A 1 98 ? 1.906 7.849 10.910 1.00 96.12 98 GLU A O 1
ATOM 781 N N . GLY A 1 99 ? -0.100 7.923 11.902 1.00 90.19 99 GLY A N 1
ATOM 782 C CA . GLY A 1 99 ? -0.119 9.392 11.992 1.00 90.19 99 GLY A CA 1
ATOM 783 C C . GLY A 1 99 ? -0.025 10.115 10.638 1.00 90.19 99 GLY A C 1
ATOM 784 O O . GLY A 1 99 ? 0.525 11.208 10.575 1.00 90.19 99 GLY A O 1
ATOM 785 N N . GLY A 1 100 ? -0.519 9.497 9.558 1.00 88.19 100 GLY A N 1
ATOM 786 C CA . GLY A 1 100 ? -0.432 10.026 8.188 1.00 88.19 100 GLY A CA 1
ATOM 787 C C . GLY A 1 100 ? 0.913 9.783 7.491 1.00 88.19 100 GLY A C 1
ATOM 788 O O . GLY A 1 100 ? 1.038 10.031 6.291 1.00 88.19 100 GLY A O 1
ATOM 789 N N . GLU A 1 101 ? 1.899 9.237 8.201 1.00 93.56 101 GLU A N 1
ATOM 790 C CA . GLU A 1 101 ? 3.246 8.994 7.691 1.00 93.56 101 GLU A CA 1
ATOM 791 C C . GLU A 1 101 ? 3.445 7.526 7.321 1.00 93.56 101 GLU A C 1
ATOM 793 O O . GLU A 1 101 ? 3.083 6.624 8.074 1.00 93.56 101 GLU A O 1
ATOM 798 N N . ALA A 1 102 ? 4.057 7.279 6.161 1.00 95.81 102 ALA A N 1
ATOM 799 C CA . ALA A 1 102 ? 4.336 5.935 5.664 1.00 95.81 102 ALA A CA 1
ATOM 800 C C . ALA A 1 102 ? 5.826 5.597 5.829 1.00 95.81 102 ALA A C 1
ATOM 802 O O . ALA A 1 102 ? 6.683 6.195 5.175 1.00 95.81 102 ALA A O 1
ATOM 803 N N . ARG A 1 103 ? 6.146 4.594 6.655 1.00 97.00 103 ARG A N 1
ATOM 804 C CA . ARG A 1 103 ? 7.518 4.138 6.931 1.00 97.00 103 ARG A CA 1
ATOM 805 C C . ARG A 1 103 ? 7.752 2.701 6.479 1.00 97.00 103 ARG A C 1
ATOM 807 O O . ARG A 1 103 ? 7.027 1.786 6.862 1.00 97.00 103 ARG A O 1
ATOM 814 N N . THR A 1 104 ? 8.805 2.471 5.699 1.00 96.75 104 THR A N 1
ATOM 815 C CA . THR A 1 104 ? 9.236 1.103 5.379 1.00 96.75 104 THR A CA 1
ATOM 816 C C . THR A 1 104 ? 9.696 0.405 6.659 1.00 96.75 104 THR A C 1
ATOM 818 O O . THR A 1 104 ? 10.591 0.895 7.344 1.00 96.75 104 THR A O 1
ATOM 821 N N . ILE A 1 105 ? 9.097 -0.745 6.968 1.00 95.75 105 ILE A N 1
ATOM 822 C CA . ILE A 1 105 ? 9.411 -1.543 8.166 1.00 95.75 105 ILE A CA 1
ATOM 823 C C . ILE A 1 105 ? 10.127 -2.854 7.830 1.00 95.75 105 ILE A C 1
ATOM 825 O O . ILE A 1 105 ? 10.794 -3.431 8.686 1.00 95.75 105 ILE A O 1
ATOM 829 N N . HIS A 1 106 ? 10.013 -3.330 6.588 1.00 92.56 106 HIS A N 1
ATOM 830 C CA . HIS A 1 106 ? 10.684 -4.543 6.134 1.00 92.56 106 HIS A CA 1
ATOM 831 C C . HIS A 1 106 ? 10.853 -4.542 4.612 1.00 92.56 106 HIS A C 1
ATOM 833 O O . HIS A 1 106 ? 9.976 -4.084 3.886 1.00 92.56 106 HIS A O 1
ATOM 839 N N . THR A 1 107 ? 11.948 -5.121 4.126 1.00 91.31 107 THR A N 1
ATOM 840 C CA . THR A 1 107 ? 12.145 -5.431 2.705 1.00 91.31 107 THR A CA 1
ATOM 841 C C . THR A 1 107 ? 12.245 -6.937 2.567 1.00 91.31 107 THR A C 1
ATOM 843 O O . THR A 1 107 ? 13.106 -7.550 3.196 1.00 91.31 107 THR A O 1
ATOM 846 N N . LYS A 1 108 ? 11.395 -7.532 1.732 1.00 82.94 108 LYS A N 1
ATOM 847 C CA . LYS A 1 108 ? 11.322 -8.979 1.541 1.00 82.94 108 LYS A CA 1
ATOM 848 C C . LYS A 1 108 ? 12.648 -9.526 1.002 1.00 82.94 108 LYS A C 1
ATOM 850 O O . LYS A 1 108 ? 13.085 -9.161 -0.088 1.00 82.94 108 LYS A O 1
ATOM 855 N N . GLN A 1 109 ? 13.297 -10.388 1.786 1.00 71.75 109 GLN A N 1
ATOM 856 C CA . GLN A 1 109 ? 14.650 -10.892 1.500 1.00 71.75 109 GLN A CA 1
ATOM 857 C C . GLN A 1 109 ? 14.662 -12.241 0.767 1.00 71.75 109 GLN A C 1
ATOM 859 O O . GLN A 1 109 ? 15.615 -12.540 0.048 1.00 71.75 109 GLN A O 1
ATOM 864 N N . TYR A 1 110 ? 13.610 -13.051 0.923 1.00 59.75 110 TYR A N 1
ATOM 865 C CA . TYR A 1 110 ? 13.544 -14.409 0.384 1.00 59.75 110 TYR A CA 1
ATOM 866 C C . TYR A 1 110 ? 12.374 -14.590 -0.579 1.00 59.75 110 TYR A C 1
ATOM 868 O O . TYR A 1 110 ? 11.226 -14.307 -0.245 1.00 59.75 110 TYR A O 1
ATOM 876 N N . SER A 1 111 ? 12.695 -15.126 -1.759 1.00 55.38 111 SER A N 1
ATOM 877 C CA . SER A 1 111 ? 11.729 -15.735 -2.671 1.00 55.38 111 SER A CA 1
ATOM 878 C C . SER A 1 111 ? 11.818 -17.250 -2.567 1.00 55.38 111 SER A C 1
ATOM 880 O O . SER A 1 111 ? 12.938 -17.761 -2.444 1.00 55.38 111 SER A O 1
ATOM 882 N N . PRO A 1 112 ? 10.704 -17.990 -2.690 1.00 52.59 112 PRO A N 1
ATOM 883 C CA . PRO A 1 112 ? 10.690 -19.425 -2.729 1.00 52.59 112 PRO A CA 1
ATOM 884 C C . PRO A 1 112 ? 11.616 -19.863 -3.834 1.00 52.59 112 PRO A C 1
ATOM 886 O O . PRO A 1 112 ? 11.585 -19.426 -4.991 1.00 52.59 112 PRO A O 1
ATOM 889 N N . ARG A 1 113 ? 12.496 -20.751 -3.418 1.00 41.81 113 ARG A N 1
ATOM 890 C CA . ARG A 1 113 ? 13.392 -21.474 -4.285 1.00 41.81 113 ARG A CA 1
ATOM 891 C C . ARG A 1 113 ? 12.529 -22.274 -5.265 1.00 41.81 113 ARG A C 1
ATOM 893 O O . ARG A 1 113 ? 11.645 -23.014 -4.849 1.00 41.81 113 ARG A O 1
ATOM 900 N N . LYS A 1 114 ? 12.793 -22.149 -6.569 1.00 46.00 114 LYS A N 1
ATOM 901 C CA . LYS A 1 114 ? 12.237 -23.077 -7.567 1.00 46.00 114 LYS A CA 1
ATOM 902 C C . LYS A 1 114 ? 12.669 -24.522 -7.242 1.00 46.00 114 LYS A C 1
ATOM 904 O O . LYS A 1 114 ? 13.762 -24.693 -6.688 1.00 46.00 114 LYS A O 1
ATOM 909 N N . PRO A 1 115 ? 11.894 -25.550 -7.643 1.00 42.28 115 PRO A N 1
ATOM 910 C CA . PRO A 1 115 ? 12.327 -26.945 -7.568 1.00 42.28 115 PRO A CA 1
ATOM 911 C C . PRO A 1 115 ? 13.695 -27.145 -8.243 1.00 42.28 115 PRO A C 1
ATOM 913 O O . PRO A 1 115 ? 14.024 -26.467 -9.223 1.00 42.28 115 PRO A O 1
ATOM 916 N N . ALA A 1 116 ? 14.512 -28.056 -7.712 1.00 35.97 116 ALA A N 1
ATOM 917 C CA . ALA A 1 116 ? 15.851 -28.326 -8.230 1.00 35.97 116 ALA A CA 1
ATOM 918 C C . ALA A 1 116 ? 15.785 -28.897 -9.664 1.00 35.97 116 ALA A C 1
ATOM 920 O O . ALA A 1 116 ? 15.170 -29.934 -9.877 1.00 35.97 116 ALA A O 1
ATOM 921 N N . GLY A 1 117 ? 16.418 -28.232 -10.645 1.00 44.53 117 GLY A N 1
ATOM 922 C CA . GLY A 1 117 ? 16.562 -28.781 -12.008 1.00 44.53 117 GLY A CA 1
ATOM 923 C C . GLY A 1 117 ? 16.780 -27.786 -13.160 1.00 44.53 117 GLY A C 1
ATOM 924 O O . GLY A 1 117 ? 17.269 -28.182 -14.213 1.00 44.53 117 GLY A O 1
ATOM 925 N N . MET A 1 118 ? 16.481 -26.491 -13.002 1.00 38.78 118 MET A N 1
ATOM 926 C CA . MET A 1 118 ? 16.650 -25.501 -14.085 1.00 38.78 118 MET A CA 1
ATOM 927 C C . MET A 1 118 ? 17.966 -24.712 -13.974 1.00 38.78 118 MET A C 1
ATOM 929 O O . MET A 1 118 ? 18.213 -24.030 -12.977 1.00 38.78 118 MET A O 1
ATOM 933 N N . LYS A 1 119 ? 18.803 -24.776 -15.022 1.00 30.17 119 LYS A N 1
ATOM 934 C CA . LYS A 1 119 ? 20.089 -24.057 -15.127 1.00 30.17 119 LYS A CA 1
ATOM 935 C C . LYS A 1 119 ? 19.905 -22.529 -15.086 1.00 30.17 119 LYS A C 1
ATOM 937 O O . LYS A 1 119 ? 18.954 -21.984 -15.645 1.00 30.17 119 LYS A O 1
ATOM 942 N N . ARG A 1 120 ? 20.855 -21.832 -14.442 1.00 38.97 120 ARG A N 1
ATOM 943 C CA . ARG A 1 120 ? 20.979 -20.359 -14.431 1.00 38.97 120 ARG A CA 1
ATOM 944 C C . ARG A 1 120 ? 21.178 -19.850 -15.860 1.00 38.97 120 ARG A C 1
ATOM 946 O O . ARG A 1 120 ? 22.223 -20.095 -16.449 1.00 38.97 120 ARG A O 1
ATOM 953 N N . VAL A 1 121 ? 20.217 -19.084 -16.367 1.00 38.22 121 VAL A N 1
ATOM 954 C CA . VAL A 1 121 ? 20.426 -18.170 -17.500 1.00 38.22 121 VAL A CA 1
ATOM 955 C C . VAL A 1 121 ? 20.688 -16.773 -16.930 1.00 38.22 121 VAL A C 1
ATOM 957 O O . VAL A 1 121 ? 20.086 -16.390 -15.923 1.00 38.22 121 VAL A O 1
ATOM 960 N N . GLY A 1 122 ? 21.657 -16.070 -17.521 1.00 31.16 122 GLY A N 1
ATOM 961 C CA . GLY A 1 122 ? 22.224 -14.799 -17.064 1.00 31.16 122 GLY A CA 1
ATOM 962 C C . GLY A 1 122 ? 21.193 -13.746 -16.650 1.00 31.16 122 GLY A C 1
ATOM 963 O O . GLY A 1 122 ? 20.151 -13.565 -17.273 1.00 31.16 122 GLY A O 1
ATOM 964 N N . MET A 1 123 ? 21.501 -13.065 -15.548 1.00 37.16 123 MET A N 1
ATOM 965 C CA . MET A 1 123 ? 20.667 -12.053 -14.907 1.00 37.16 123 MET A CA 1
ATOM 966 C C . MET A 1 123 ? 20.600 -10.762 -15.740 1.00 37.16 123 MET A C 1
ATOM 968 O O . MET A 1 123 ? 21.586 -10.041 -15.836 1.00 37.16 123 MET A O 1
ATOM 972 N N . ARG A 1 124 ? 19.413 -10.463 -16.281 1.00 33.03 124 ARG A N 1
ATOM 973 C CA . ARG A 1 124 ? 18.934 -9.123 -16.689 1.00 33.03 124 ARG A CA 1
ATOM 974 C C . ARG A 1 124 ? 17.428 -8.981 -16.422 1.00 33.03 124 ARG A C 1
ATOM 976 O O . ARG A 1 124 ? 16.671 -8.538 -17.277 1.00 33.03 124 ARG A O 1
ATOM 983 N N . GLN A 1 125 ? 16.956 -9.444 -15.269 1.00 37.97 125 GLN A N 1
ATOM 984 C CA . GLN A 1 125 ? 15.544 -9.312 -14.909 1.00 37.97 125 GLN A CA 1
ATOM 985 C C . GLN A 1 125 ? 15.429 -8.872 -13.460 1.00 37.97 125 GLN A C 1
ATOM 987 O O . GLN A 1 125 ? 15.926 -9.557 -12.562 1.00 37.97 125 GLN A O 1
ATOM 992 N N . ALA A 1 126 ? 14.772 -7.730 -13.265 1.00 35.25 126 ALA A N 1
ATOM 993 C CA . ALA A 1 126 ? 14.268 -7.287 -11.983 1.00 35.25 126 ALA A CA 1
ATOM 994 C C . ALA A 1 126 ? 13.359 -8.390 -11.434 1.00 35.25 126 ALA A C 1
ATOM 996 O O . ALA A 1 126 ? 12.218 -8.551 -11.859 1.00 35.25 126 ALA A O 1
ATOM 997 N N . ARG A 1 127 ? 13.902 -9.223 -10.548 1.00 39.50 127 ARG A N 1
ATOM 998 C CA . ARG A 1 127 ? 13.114 -10.221 -9.835 1.00 39.50 127 ARG A CA 1
ATOM 999 C C . ARG A 1 127 ? 12.444 -9.505 -8.688 1.00 39.50 127 ARG A C 1
ATOM 1001 O O . ARG A 1 127 ? 13.135 -9.082 -7.766 1.00 39.50 127 ARG A O 1
ATOM 1008 N N . ILE A 1 128 ? 11.128 -9.400 -8.757 1.00 39.25 128 ILE A N 1
ATOM 1009 C CA . ILE A 1 128 ? 10.341 -9.172 -7.559 1.00 39.25 128 ILE A CA 1
ATOM 1010 C C . ILE A 1 128 ? 10.538 -10.399 -6.694 1.00 39.25 128 ILE A C 1
ATOM 1012 O O . ILE A 1 128 ? 10.474 -11.537 -7.167 1.00 39.25 128 ILE A O 1
ATOM 1016 N N . VAL A 1 129 ? 10.865 -10.149 -5.440 1.00 33.50 129 VAL A N 1
ATOM 1017 C CA . VAL A 1 129 ? 11.014 -11.205 -4.464 1.00 33.50 129 VAL A CA 1
ATOM 1018 C C . VAL A 1 129 ? 9.608 -11.542 -3.946 1.00 33.50 129 VAL A C 1
ATOM 1020 O O . VAL A 1 129 ? 9.130 -10.850 -3.057 1.00 33.50 129 VAL A O 1
ATOM 1023 N N . LEU A 1 130 ? 8.904 -12.527 -4.519 1.00 37.34 130 LEU A N 1
ATOM 1024 C CA . LEU A 1 130 ? 7.579 -13.002 -4.037 1.00 37.34 130 LEU A CA 1
ATOM 1025 C C . LEU A 1 130 ? 7.682 -14.355 -3.359 1.00 37.34 130 LEU A C 1
ATOM 1027 O O . LEU A 1 130 ? 8.699 -14.988 -3.605 1.00 37.34 130 LEU A O 1
ATOM 1031 N N . ILE A 1 131 ? 6.689 -14.718 -2.522 1.00 36.34 131 ILE A N 1
ATOM 1032 C CA . ILE A 1 131 ? 6.441 -16.047 -1.900 1.00 36.34 131 ILE A CA 1
ATOM 1033 C C . ILE A 1 131 ? 5.706 -16.935 -2.918 1.00 36.34 131 ILE A C 1
ATOM 1035 O O . ILE A 1 131 ? 5.246 -16.369 -3.932 1.00 36.34 131 ILE A O 1
#

Foldseek 3Di:
DAEEEDEADAADADPDPVNVVVLVVLLVRPAQEYEYDFLRHHHDQAPDPPRDPVSLVRSQVRVVVVLQSVLPRPHQKYWYWGWDDDPQAIWIFIWIQHPNDIHTPDIQDAADDDPP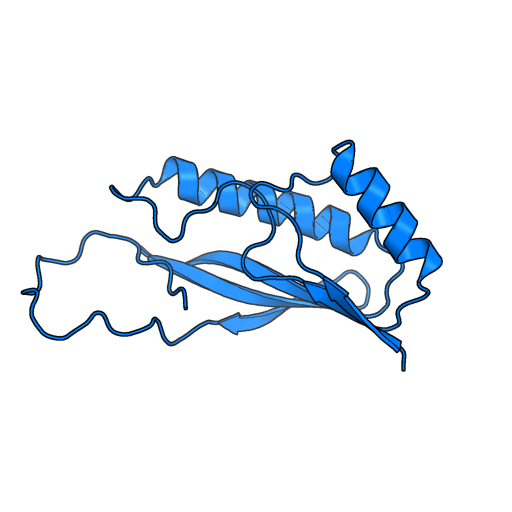DDDDDDDNHRHYRDD

Organism: Agrobacterium tumefaciens (NCBI:txid358)

pLDDT: mean 83.39, std 20.44, range [30.17, 98.19]

Secondary structure (DSSP, 8-state):
--EEE--PPTTB-TTSHHHHHHHHHHHHHT-SEEEPPSS-BSS--SS-SS--HHHHHHHHHHHHHHHHHHHTS--SEEEEEEEEEETTEEEEEEEEEETTEEEEEEE---PPPPPTT-------S------

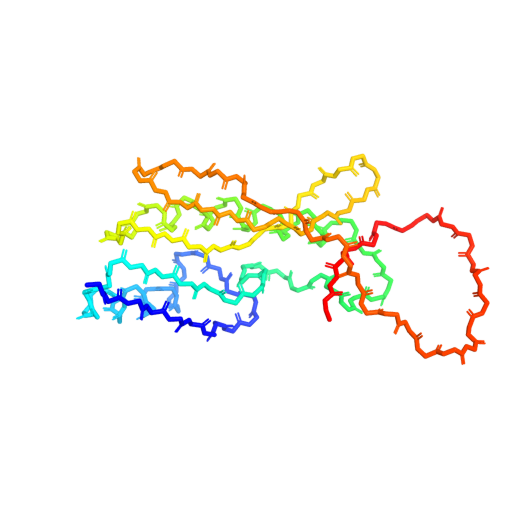Sequence (131 aa):
MRVGFVEWPEGLEPYDSQWAKITDHLAAARLEMLITNELPFGPWIADRKPYNRETAQASIDAHARAFDALKELAIPAIVSSRPVWSADRLQNQAVAIEGGEARTIHTKQYSPRKPAGMKRVGMRQARIVLI

Radius of gyration: 16.0 Å; chains: 1; bounding box: 40×39×40 Å